Protein AF-A0A2X3KWY6-F1 (afdb_monomer)

Solvent-accessible surface area (backbone atoms only — not comparable to full-atom values): 6206 Å² total; per-residue (Å²): 131,90,82,78,56,66,52,78,54,101,51,36,38,38,37,58,44,38,26,50,57,10,53,74,61,49,52,53,31,60,73,37,32,85,82,37,71,88,40,68,68,78,63,44,46,71,65,58,50,46,57,63,46,50,76,71,19,85,42,73,48,74,37,55,37,49,74,68,39,46,78,54,57,52,44,34,60,74,69,66,58,74,52,66,66,60,53,51,51,47,51,64,73,48,46,67,79,45,41,59,58,11,56,22,33,40,36,40,28,35,89

Nearest PDB structures (foldseek):
  3dli-assembly1_C  TM=5.172E-01  e=2.878E-01  Archaeoglobus fulgidus
  4htf-assembly1_B  TM=4.943E-01  e=5.287E-01  Escherichia coli O157:H7
  4yzh-assembly1_A  TM=2.238E-01  e=9.037E+00  Arabidopsis thaliana

Structure (mmCIF, N/CA/C/O backbone):
data_AF-A0A2X3KWY6-F1
#
_entry.id   AF-A0A2X3KWY6-F1
#
loop_
_atom_site.group_PDB
_atom_site.id
_atom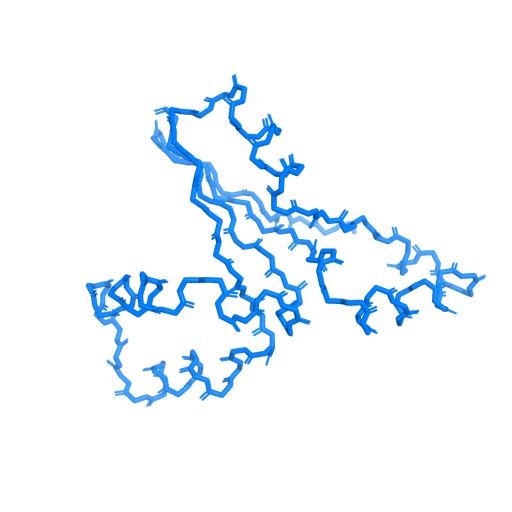_site.type_symbol
_atom_site.label_atom_id
_atom_site.label_alt_id
_atom_site.label_comp_id
_atom_site.label_asym_id
_atom_site.label_entity_id
_atom_site.label_seq_id
_atom_site.pdbx_PDB_ins_code
_atom_site.Cartn_x
_atom_site.Cartn_y
_atom_site.Cartn_z
_atom_site.occupancy
_atom_site.B_iso_or_equiv
_atom_site.auth_seq_id
_atom_site.auth_comp_id
_atom_site.auth_asym_id
_atom_site.auth_atom_id
_atom_site.pdbx_PDB_model_num
ATOM 1 N N . MET A 1 1 ? -9.726 -5.451 -18.327 1.00 31.84 1 MET A N 1
ATOM 2 C CA . MET A 1 1 ? -10.040 -4.405 -17.330 1.00 31.84 1 MET A CA 1
ATOM 3 C C . MET A 1 1 ? -10.126 -5.093 -15.978 1.00 31.84 1 MET A C 1
ATOM 5 O O . MET A 1 1 ? -10.937 -5.998 -15.841 1.00 31.84 1 MET A O 1
ATOM 9 N N . ALA A 1 2 ? -9.218 -4.800 -15.047 1.00 40.62 2 ALA A N 1
ATOM 10 C CA . ALA A 1 2 ? -9.156 -5.498 -13.763 1.00 40.62 2 ALA A CA 1
ATOM 11 C C . ALA A 1 2 ? -10.315 -5.037 -12.862 1.00 40.62 2 ALA A C 1
ATOM 13 O O . ALA A 1 2 ? -10.291 -3.925 -12.340 1.00 40.62 2 ALA A O 1
ATOM 14 N N . GLN A 1 3 ? -11.345 -5.874 -12.731 1.00 40.72 3 GLN A N 1
ATOM 15 C CA . GLN A 1 3 ? -12.404 -5.699 -11.742 1.00 40.72 3 GLN A CA 1
ATOM 16 C C . GLN A 1 3 ? -11.815 -5.915 -10.337 1.00 40.72 3 GLN A C 1
ATOM 18 O O . GLN A 1 3 ? -11.288 -6.980 -10.035 1.00 40.72 3 GLN A O 1
ATOM 23 N N . GLU A 1 4 ? -11.937 -4.866 -9.521 1.00 50.50 4 GLU A N 1
ATOM 24 C CA . GLU A 1 4 ? -11.921 -4.844 -8.051 1.00 50.50 4 GLU A CA 1
ATOM 25 C C . GLU A 1 4 ? -10.580 -5.036 -7.309 1.00 50.50 4 GLU A C 1
ATOM 27 O O . GLU A 1 4 ? -10.038 -6.127 -7.174 1.00 50.50 4 GLU A O 1
ATOM 32 N N . GLN A 1 5 ? -10.105 -3.952 -6.676 1.00 63.69 5 GLN A N 1
ATOM 33 C CA . GLN A 1 5 ? -9.225 -4.013 -5.492 1.00 63.69 5 GLN A CA 1
ATOM 34 C C . GLN A 1 5 ? -9.715 -3.099 -4.355 1.00 63.69 5 GLN A C 1
ATOM 36 O O . GLN A 1 5 ? -8.927 -2.668 -3.515 1.00 63.69 5 GLN A O 1
ATOM 41 N N . ALA A 1 6 ? -11.015 -2.796 -4.318 1.00 60.69 6 ALA A N 1
ATOM 42 C CA . ALA A 1 6 ? -11.635 -2.050 -3.231 1.00 60.69 6 ALA A CA 1
ATOM 43 C C . ALA A 1 6 ? -12.862 -2.812 -2.726 1.00 60.69 6 ALA A C 1
ATOM 45 O O . ALA A 1 6 ? -13.809 -3.037 -3.474 1.00 60.69 6 ALA A O 1
ATOM 46 N N . ARG A 1 7 ? -12.850 -3.210 -1.451 1.00 73.38 7 ARG A N 1
ATOM 47 C CA . ARG A 1 7 ? -14.005 -3.801 -0.771 1.00 73.38 7 ARG A CA 1
ATOM 48 C C . ARG A 1 7 ? -14.547 -2.799 0.233 1.00 73.38 7 ARG A C 1
ATOM 50 O O . ARG A 1 7 ? -13.861 -2.453 1.194 1.00 73.38 7 ARG A O 1
ATOM 57 N N . ILE A 1 8 ? -15.777 -2.348 0.018 1.00 75.00 8 ILE A N 1
ATOM 58 C CA . ILE A 1 8 ? -16.465 -1.404 0.902 1.00 75.00 8 ILE A CA 1
ATOM 59 C C . ILE A 1 8 ? -17.535 -2.167 1.683 1.00 75.00 8 ILE A C 1
ATOM 61 O O . ILE A 1 8 ? -18.330 -2.917 1.126 1.00 75.00 8 ILE A O 1
ATOM 65 N N . THR A 1 9 ? -17.535 -1.989 2.996 1.00 76.94 9 THR A N 1
ATOM 66 C CA . THR A 1 9 ? -18.543 -2.494 3.933 1.00 76.94 9 THR A CA 1
ATOM 67 C C . THR A 1 9 ? -19.107 -1.319 4.728 1.00 76.94 9 THR A C 1
ATOM 69 O O . THR A 1 9 ? -18.516 -0.240 4.726 1.00 76.94 9 THR A O 1
ATOM 72 N N . ARG A 1 10 ? -20.215 -1.521 5.455 1.00 75.12 10 ARG A N 1
ATOM 73 C CA . ARG A 1 10 ? -20.949 -0.446 6.154 1.00 75.12 10 ARG A CA 1
ATOM 74 C C . ARG A 1 10 ? -20.103 0.398 7.129 1.00 75.12 10 ARG A C 1
ATOM 76 O O . ARG A 1 10 ? -20.525 1.495 7.459 1.00 75.12 10 ARG A O 1
ATOM 83 N N . GLY A 1 11 ? -18.939 -0.085 7.574 1.00 83.56 11 GLY A N 1
ATOM 84 C CA . GLY A 1 11 ? -18.026 0.679 8.440 1.00 83.56 11 GLY A CA 1
ATOM 85 C C . GLY A 1 11 ? -16.547 0.622 8.053 1.00 83.56 11 GLY A C 1
ATOM 86 O O . GLY A 1 11 ? -15.711 1.139 8.790 1.00 83.56 11 GLY A O 1
ATOM 87 N N . ARG A 1 12 ? -16.184 -0.043 6.947 1.00 86.25 12 ARG A N 1
ATOM 88 C CA . ARG A 1 12 ? -14.780 -0.160 6.523 1.00 86.25 12 ARG A CA 1
ATOM 89 C C . ARG A 1 12 ? -14.635 -0.205 5.018 1.00 86.25 12 ARG A C 1
ATOM 91 O O . ARG A 1 12 ? -15.357 -0.944 4.350 1.00 86.25 12 ARG A O 1
ATOM 98 N N . MET A 1 13 ? -13.622 0.484 4.523 1.00 87.00 13 MET A N 1
ATOM 99 C CA . MET A 1 13 ? -13.120 0.381 3.164 1.00 87.00 13 MET A CA 1
ATOM 100 C C . MET A 1 13 ? -11.740 -0.278 3.198 1.00 87.00 13 MET A C 1
ATOM 102 O O . MET A 1 13 ? -10.864 0.140 3.948 1.00 87.00 13 MET A O 1
ATOM 106 N N . ILE A 1 14 ? -11.551 -1.323 2.400 1.00 87.50 14 ILE A N 1
ATOM 107 C CA . ILE A 1 14 ? -10.266 -2.007 2.245 1.00 87.50 14 ILE A CA 1
ATOM 108 C C . ILE A 1 14 ? -9.827 -1.834 0.798 1.00 87.50 14 ILE A C 1
ATOM 110 O O . ILE A 1 14 ? -10.539 -2.270 -0.103 1.00 87.50 14 ILE A O 1
ATOM 114 N N . VAL A 1 15 ? -8.671 -1.215 0.583 1.00 88.19 15 VAL A N 1
ATOM 115 C CA . VAL A 1 15 ? -8.088 -0.985 -0.744 1.00 88.19 15 VAL A CA 1
ATOM 116 C C . VAL A 1 15 ? -6.699 -1.594 -0.788 1.00 88.19 15 VAL A C 1
ATOM 118 O O . VAL A 1 15 ? -5.937 -1.460 0.165 1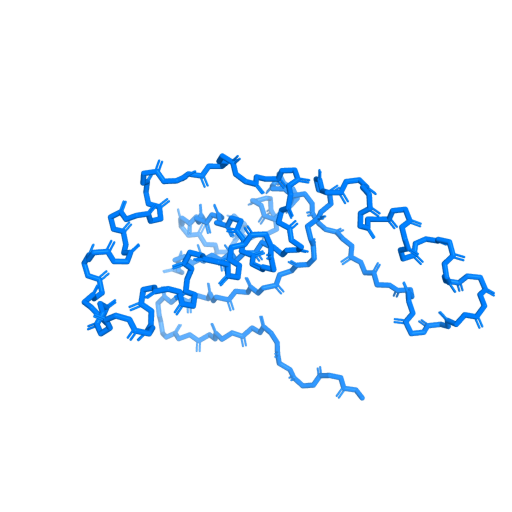.00 88.19 15 VAL A O 1
ATOM 121 N N . THR A 1 16 ? -6.359 -2.255 -1.889 1.00 89.38 16 THR A N 1
ATOM 122 C CA . THR A 1 16 ? -4.983 -2.696 -2.135 1.00 89.38 16 THR A CA 1
ATOM 123 C C . THR A 1 16 ? -4.375 -1.858 -3.252 1.00 89.38 16 THR A C 1
ATOM 125 O O . THR A 1 16 ? -5.002 -1.666 -4.289 1.00 89.38 16 THR A O 1
ATOM 128 N N . VAL A 1 17 ? -3.170 -1.332 -3.031 1.00 89.62 17 VAL A N 1
ATOM 129 C CA . VAL A 1 17 ? -2.443 -0.501 -4.004 1.00 89.62 17 VAL A CA 1
ATOM 130 C C . VAL A 1 17 ? -1.013 -0.993 -4.193 1.00 89.62 17 VAL A C 1
ATOM 132 O O . VAL A 1 17 ? -0.476 -1.703 -3.341 1.00 89.62 17 VAL A O 1
ATOM 135 N N . HIS A 1 18 ? -0.384 -0.620 -5.306 1.00 90.94 18 HIS A N 1
ATOM 136 C CA . HIS A 1 18 ? 1.025 -0.916 -5.556 1.00 90.94 18 HIS A CA 1
ATOM 137 C C . HIS A 1 18 ? 1.930 -0.009 -4.720 1.00 90.94 18 HIS A C 1
ATOM 139 O O . HIS A 1 18 ? 1.691 1.192 -4.607 1.00 90.94 18 HIS A O 1
ATOM 145 N N . ASN A 1 19 ? 2.956 -0.598 -4.117 1.00 90.75 19 ASN A N 1
ATOM 146 C CA . ASN A 1 19 ? 3.784 0.061 -3.117 1.00 90.75 19 ASN A CA 1
ATOM 147 C C . ASN A 1 19 ? 4.951 0.837 -3.740 1.00 90.75 19 ASN A C 1
ATOM 149 O O . ASN A 1 19 ? 5.877 0.221 -4.265 1.00 90.75 19 ASN A O 1
ATOM 153 N N . ALA A 1 20 ? 4.935 2.166 -3.629 1.00 92.19 20 ALA A N 1
ATOM 154 C CA . ALA A 1 20 ? 6.004 3.020 -4.156 1.00 92.19 20 ALA A CA 1
ATOM 155 C C . ALA A 1 20 ? 7.335 2.882 -3.400 1.00 92.19 20 ALA A C 1
ATOM 157 O O . ALA A 1 20 ? 8.374 3.252 -3.929 1.00 92.19 20 ALA A O 1
ATOM 158 N N . HIS A 1 21 ? 7.324 2.338 -2.179 1.00 90.50 21 HIS A N 1
ATOM 159 C CA . HIS A 1 21 ? 8.535 2.202 -1.362 1.00 90.50 21 HIS A CA 1
ATOM 160 C C . HIS A 1 21 ? 9.437 1.038 -1.786 1.00 90.50 21 HIS A C 1
ATOM 162 O O . HIS A 1 21 ? 10.573 0.943 -1.334 1.00 90.50 21 HIS A O 1
ATOM 168 N N . ASN A 1 22 ? 8.953 0.133 -2.642 1.00 89.62 22 ASN A N 1
ATOM 169 C CA . ASN A 1 22 ? 9.775 -0.933 -3.204 1.00 89.62 22 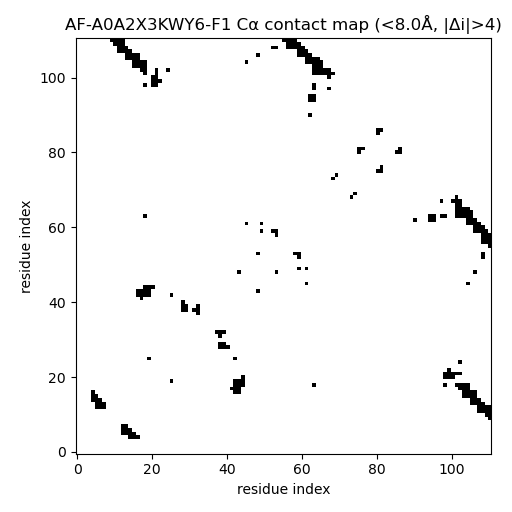ASN A CA 1
ATOM 170 C C . ASN A 1 22 ? 10.386 -0.478 -4.532 1.00 89.62 22 ASN A C 1
ATOM 172 O O . ASN A 1 22 ? 9.851 -0.780 -5.600 1.00 89.62 22 ASN A O 1
ATOM 176 N N . GLN A 1 23 ? 11.516 0.230 -4.453 1.00 89.56 23 GLN A N 1
ATOM 177 C CA . GLN A 1 23 ? 12.151 0.845 -5.622 1.00 89.56 23 GLN A CA 1
ATOM 178 C C . GLN A 1 23 ? 12.477 -0.179 -6.715 1.00 89.56 23 GLN A C 1
ATOM 180 O O . GLN A 1 23 ? 12.157 0.045 -7.874 1.00 89.56 23 GLN A O 1
ATOM 185 N N . SER A 1 24 ? 12.982 -1.360 -6.343 1.00 87.69 24 SER A N 1
ATOM 186 C CA . SER A 1 24 ? 13.288 -2.424 -7.313 1.00 87.69 24 SER A CA 1
ATOM 187 C C . SER A 1 24 ? 12.070 -2.869 -8.131 1.00 87.69 24 SER A C 1
ATOM 189 O O . SER A 1 24 ? 12.187 -3.248 -9.296 1.00 87.69 24 SER A O 1
ATOM 191 N N . PHE A 1 25 ? 10.883 -2.816 -7.525 1.00 87.56 25 PHE A N 1
ATOM 192 C CA . PHE A 1 25 ? 9.631 -3.173 -8.174 1.00 87.56 25 PHE A CA 1
ATOM 193 C C . PHE A 1 25 ? 9.084 -2.020 -9.022 1.00 87.56 25 PHE A C 1
ATOM 195 O O . PHE A 1 25 ? 8.563 -2.270 -10.106 1.00 87.56 25 PHE A O 1
ATOM 202 N N . VAL A 1 26 ? 9.253 -0.774 -8.570 1.00 89.50 26 VAL A N 1
ATOM 203 C CA . VAL A 1 26 ? 8.947 0.428 -9.362 1.00 89.50 26 VAL A CA 1
ATOM 204 C C . VAL A 1 26 ? 9.805 0.456 -10.629 1.00 89.50 26 VAL A C 1
ATOM 206 O O . VAL A 1 26 ? 9.253 0.497 -11.726 1.00 89.50 26 VAL A O 1
ATOM 209 N N . ASP A 1 27 ? 11.124 0.312 -10.491 1.00 90.00 27 ASP A N 1
ATOM 210 C CA . ASP A 1 27 ? 12.086 0.328 -11.600 1.00 90.00 27 ASP A CA 1
ATOM 211 C C . ASP A 1 27 ? 11.778 -0.765 -12.632 1.00 90.00 27 ASP A C 1
ATOM 213 O O . ASP A 1 27 ? 11.859 -0.545 -13.842 1.00 90.00 27 ASP A O 1
ATOM 217 N N . TYR A 1 28 ? 11.369 -1.951 -12.167 1.00 88.88 28 TYR A N 1
ATOM 218 C CA . TYR A 1 28 ? 10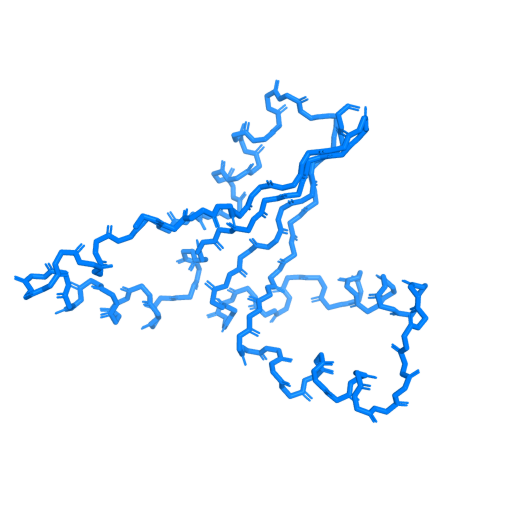.957 -3.042 -13.047 1.00 88.88 28 TYR A CA 1
ATOM 219 C C . TYR A 1 28 ? 9.766 -2.645 -13.927 1.00 88.88 28 TYR A C 1
ATOM 221 O O . TYR A 1 28 ? 9.820 -2.843 -15.142 1.00 88.88 28 TYR A O 1
ATOM 229 N N . PHE A 1 29 ? 8.710 -2.066 -13.349 1.00 89.62 29 PHE A N 1
ATOM 230 C CA . PHE A 1 29 ? 7.543 -1.626 -14.119 1.00 89.62 29 PHE A CA 1
ATOM 231 C C . PHE A 1 29 ? 7.871 -0.438 -15.027 1.00 89.62 29 PHE A C 1
ATOM 233 O O . PHE A 1 29 ? 7.477 -0.439 -16.195 1.00 89.62 29 PHE A O 1
ATOM 240 N N . ASP A 1 30 ? 8.662 0.518 -14.541 1.00 89.25 30 ASP A N 1
ATOM 241 C CA . ASP A 1 30 ? 9.098 1.666 -15.333 1.00 89.25 30 ASP A CA 1
ATOM 242 C C . ASP A 1 30 ? 9.945 1.256 -16.542 1.00 89.25 30 ASP A C 1
ATOM 244 O O . ASP A 1 30 ? 9.748 1.796 -17.626 1.00 89.25 30 ASP A O 1
ATOM 248 N N . SER A 1 31 ? 10.810 0.246 -16.413 1.00 89.62 31 SER A N 1
ATOM 249 C CA . SER A 1 31 ? 11.598 -0.277 -17.540 1.00 89.62 31 SER A CA 1
ATOM 250 C C . SER A 1 31 ? 10.754 -0.973 -18.617 1.00 89.62 31 SER A C 1
ATOM 252 O O . SER A 1 31 ? 11.198 -1.14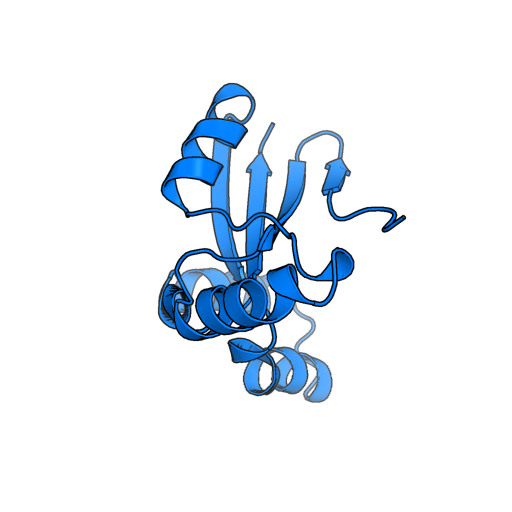0 -19.752 1.00 89.62 31 SER A O 1
ATOM 254 N N . LYS A 1 32 ? 9.540 -1.422 -18.272 1.00 86.44 32 LYS A N 1
ATOM 255 C CA . LYS A 1 32 ? 8.650 -2.169 -19.173 1.00 86.44 32 LYS A CA 1
ATOM 256 C C . LYS A 1 32 ? 7.569 -1.302 -19.800 1.00 86.44 32 LYS A C 1
ATOM 258 O O . LYS A 1 32 ? 7.124 -1.635 -20.901 1.00 86.44 32 LYS A O 1
ATOM 263 N N . LYS A 1 33 ? 7.199 -0.183 -19.164 1.00 86.50 33 LYS A N 1
ATOM 264 C CA . LYS A 1 33 ? 6.132 0.714 -19.642 1.00 86.50 33 LYS A CA 1
ATOM 265 C C . LYS A 1 33 ? 6.385 1.271 -21.045 1.00 86.50 33 LYS A C 1
ATOM 267 O O . LYS A 1 33 ? 5.426 1.544 -21.756 1.00 86.50 33 LYS A O 1
ATOM 272 N N . GLU A 1 34 ? 7.651 1.420 -21.445 1.00 79.88 34 GLU A N 1
ATOM 273 C CA . GLU A 1 34 ? 8.026 1.887 -22.789 1.00 79.88 34 GLU A CA 1
ATOM 274 C C . GLU A 1 34 ? 7.631 0.891 -23.887 1.00 79.88 34 GLU A C 1
ATOM 276 O O . GLU A 1 34 ? 7.373 1.281 -25.021 1.00 79.88 34 GLU A O 1
ATOM 281 N N . THR A 1 35 ? 7.560 -0.396 -23.541 1.00 81.81 35 THR A N 1
ATOM 282 C CA . THR A 1 35 ? 7.302 -1.489 -24.492 1.00 81.81 35 THR A CA 1
ATOM 283 C C . THR A 1 35 ? 5.908 -2.093 -24.359 1.00 81.81 35 THR A C 1
ATOM 285 O O . THR A 1 35 ? 5.397 -2.655 -25.324 1.00 81.81 35 THR A O 1
ATOM 288 N N . ASP A 1 36 ? 5.278 -1.970 -23.189 1.00 83.31 36 ASP A N 1
ATOM 289 C CA . ASP A 1 36 ? 3.952 -2.516 -22.922 1.00 83.31 36 ASP A CA 1
ATOM 290 C C . ASP A 1 36 ? 3.156 -1.594 -21.982 1.00 83.31 36 ASP A C 1
ATOM 292 O O . ASP A 1 36 ? 3.476 -1.418 -20.803 1.00 83.31 36 ASP A O 1
ATOM 296 N N . SER A 1 37 ? 2.064 -1.038 -22.512 1.00 82.94 37 SER A N 1
ATOM 297 C CA . SER A 1 37 ? 1.144 -0.155 -21.785 1.00 82.94 37 SER A CA 1
ATOM 298 C C . SER A 1 37 ? 0.507 -0.793 -20.543 1.00 82.94 37 SER A C 1
ATOM 300 O O . SER A 1 37 ? 0.092 -0.070 -19.638 1.00 82.94 37 SER A O 1
ATOM 302 N N . LEU A 1 38 ? 0.467 -2.129 -20.449 1.00 83.50 38 LEU A N 1
ATOM 303 C CA . LEU A 1 38 ? -0.025 -2.848 -19.270 1.00 83.50 38 LEU A CA 1
ATOM 304 C C . LEU A 1 38 ? 0.866 -2.641 -18.038 1.00 83.50 38 LEU A C 1
ATOM 306 O O . LEU A 1 38 ? 0.399 -2.820 -16.913 1.00 83.50 38 LEU A O 1
ATOM 310 N N . PHE A 1 39 ? 2.125 -2.237 -18.234 1.00 80.88 39 PHE A N 1
ATOM 311 C CA . PHE A 1 39 ? 3.061 -1.914 -17.156 1.00 80.88 39 PHE A CA 1
ATOM 312 C C . PHE A 1 39 ? 2.976 -0.450 -16.707 1.00 80.88 39 PHE A C 1
ATOM 314 O O . PHE A 1 39 ? 3.612 -0.078 -15.723 1.00 80.88 39 PHE A O 1
ATOM 321 N N . ASN A 1 40 ? 2.155 0.380 -17.360 1.00 85.06 40 ASN A N 1
ATOM 322 C CA . ASN A 1 40 ? 1.892 1.749 -16.921 1.00 85.06 40 ASN A CA 1
ATOM 323 C C . ASN A 1 40 ? 0.892 1.766 -15.749 1.00 85.06 40 ASN A C 1
ATOM 325 O O . ASN A 1 40 ? -0.269 2.157 -15.887 1.00 85.06 40 ASN A O 1
ATOM 329 N N . ILE A 1 41 ? 1.340 1.276 -14.592 1.00 86.06 41 ILE A N 1
ATOM 330 C CA . ILE A 1 41 ? 0.561 1.221 -13.353 1.00 86.06 41 ILE A CA 1
ATOM 331 C C . ILE A 1 41 ? 1.008 2.306 -12.375 1.00 86.06 41 ILE A C 1
ATOM 333 O O . ILE A 1 41 ? 2.163 2.724 -12.350 1.00 86.06 41 ILE A O 1
ATOM 337 N N . ARG A 1 42 ? 0.081 2.747 -11.520 1.00 89.44 42 ARG A N 1
ATOM 338 C CA . ARG A 1 42 ? 0.361 3.763 -10.505 1.00 89.44 42 ARG A CA 1
ATOM 339 C C . ARG A 1 42 ? 0.769 3.127 -9.182 1.00 89.44 42 ARG A C 1
ATOM 341 O O . ARG A 1 42 ? 0.052 2.284 -8.641 1.00 89.44 42 ARG A O 1
ATOM 348 N N . PHE A 1 43 ? 1.883 3.603 -8.644 1.00 91.38 43 PHE A N 1
ATOM 349 C CA . PHE A 1 43 ? 2.361 3.285 -7.306 1.00 91.38 43 PHE A CA 1
ATOM 350 C C . PHE A 1 43 ? 1.977 4.393 -6.325 1.00 91.38 43 PHE A C 1
ATOM 352 O O . PHE A 1 43 ? 1.833 5.554 -6.712 1.00 91.38 43 PHE A O 1
ATOM 359 N N . PHE A 1 44 ? 1.802 4.024 -5.058 1.00 93.12 44 PHE A N 1
ATOM 360 C CA . PHE A 1 44 ? 1.417 4.944 -3.995 1.00 93.12 44 PHE A CA 1
ATOM 361 C C . PHE A 1 44 ? 2.337 4.798 -2.788 1.00 93.12 44 PHE A C 1
ATOM 363 O O . PHE A 1 44 ? 2.688 3.682 -2.389 1.00 93.12 44 PHE A O 1
ATOM 370 N N . SER A 1 45 ? 2.708 5.932 -2.196 1.00 92.69 45 SER A N 1
ATOM 371 C CA . SER A 1 45 ? 3.374 5.964 -0.897 1.00 92.69 45 SER A CA 1
ATOM 372 C C . SER A 1 45 ? 2.358 5.858 0.245 1.00 92.69 45 SER A C 1
ATOM 374 O O . SER A 1 45 ? 1.152 6.059 0.079 1.00 92.69 45 SER A O 1
ATOM 376 N N . VAL A 1 46 ? 2.866 5.544 1.436 1.00 91.38 46 VAL A N 1
ATOM 377 C CA . VAL A 1 46 ? 2.080 5.516 2.680 1.00 91.38 46 VAL A CA 1
ATOM 378 C C . VAL A 1 46 ? 1.433 6.877 2.930 1.00 91.38 46 VAL A C 1
ATOM 380 O O . VAL A 1 46 ? 0.230 6.926 3.177 1.00 91.38 46 VAL A O 1
ATOM 383 N N . ASP A 1 47 ? 2.198 7.959 2.779 1.00 92.75 47 ASP A N 1
ATOM 384 C CA . ASP A 1 47 ? 1.728 9.324 3.027 1.00 92.75 47 ASP A CA 1
ATOM 385 C C . ASP A 1 47 ? 0.622 9.726 2.047 1.00 92.75 47 ASP A C 1
ATOM 387 O O . ASP A 1 47 ? -0.414 10.244 2.457 1.00 92.75 47 ASP A O 1
ATOM 391 N N . GLN A 1 48 ? 0.782 9.393 0.760 1.00 93.38 48 GLN A N 1
ATOM 392 C CA . GLN A 1 48 ? -0.250 9.632 -0.253 1.00 93.38 48 GLN A CA 1
ATOM 393 C C . GLN A 1 48 ? -1.550 8.902 0.090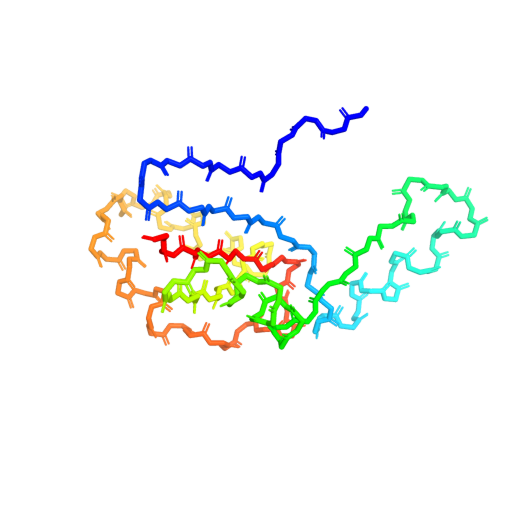 1.00 93.38 48 GLN A C 1
ATOM 395 O O . GLN A 1 48 ? -2.632 9.481 0.009 1.00 93.38 48 GLN A O 1
ATOM 400 N N . MET A 1 49 ? -1.465 7.632 0.494 1.00 93.00 49 MET A N 1
ATOM 401 C CA . MET A 1 49 ? -2.656 6.865 0.859 1.00 93.00 49 MET A CA 1
ATOM 402 C C . MET A 1 49 ? -3.295 7.357 2.159 1.00 93.00 49 MET A C 1
ATOM 404 O O . MET A 1 49 ? -4.522 7.354 2.262 1.00 93.00 49 MET A O 1
ATOM 408 N N . GLN A 1 50 ? -2.495 7.801 3.132 1.00 92.50 50 GLN A N 1
ATOM 409 C CA . GLN A 1 50 ? -2.992 8.450 4.345 1.00 92.50 50 GLN A CA 1
ATOM 410 C C . GLN A 1 50 ? -3.728 9.747 4.028 1.00 92.50 50 GLN A C 1
ATOM 412 O O . GLN A 1 50 ? -4.817 9.954 4.553 1.00 92.50 50 GLN A O 1
ATOM 417 N N . GLU A 1 51 ? -3.194 10.578 3.135 1.00 93.38 51 GLU A N 1
ATOM 418 C CA . GLU A 1 51 ? -3.842 11.823 2.730 1.00 93.38 51 GLU A CA 1
ATOM 419 C C . GLU A 1 51 ? -5.155 11.562 1.974 1.00 93.38 51 GLU A C 1
ATOM 421 O O . GLU A 1 51 ? -6.178 12.187 2.255 1.00 93.38 51 GLU A O 1
ATOM 426 N N . ILE A 1 52 ? -5.154 10.618 1.027 1.00 92.38 52 ILE A N 1
ATOM 427 C CA . ILE A 1 52 ? -6.329 10.293 0.206 1.00 92.38 52 ILE A CA 1
ATOM 428 C C . ILE A 1 52 ? -7.455 9.725 1.073 1.00 92.38 52 ILE A C 1
ATOM 430 O O . ILE A 1 52 ? -8.586 10.205 1.012 1.00 92.38 52 ILE A O 1
ATOM 434 N N . LEU A 1 53 ? -7.158 8.702 1.878 1.00 90.19 53 LEU A N 1
ATOM 435 C CA . LEU A 1 53 ? -8.175 8.020 2.676 1.00 90.19 53 LEU A CA 1
ATOM 436 C C . LEU A 1 53 ? -8.549 8.811 3.933 1.00 90.19 53 LEU A C 1
ATOM 438 O O . LEU A 1 53 ? -9.693 8.738 4.371 1.00 90.19 53 LEU A O 1
ATOM 442 N N . GLY A 1 54 ? -7.629 9.604 4.487 1.00 91.25 54 GLY A N 1
ATOM 443 C CA . GLY A 1 54 ? -7.872 10.432 5.670 1.00 91.25 54 GLY A CA 1
ATOM 444 C C . GLY A 1 54 ? -8.926 11.521 5.457 1.00 91.25 54 GLY A C 1
ATOM 445 O O . GLY A 1 54 ? -9.517 11.990 6.422 1.00 91.25 54 GLY A O 1
ATOM 446 N N . LYS A 1 55 ? -9.230 11.880 4.202 1.00 91.62 55 LYS A N 1
ATOM 447 C CA . LYS A 1 55 ? -10.318 12.815 3.861 1.00 91.62 55 LYS A CA 1
ATOM 448 C C . LYS A 1 55 ? -11.711 12.251 4.151 1.00 91.62 55 LYS A C 1
ATOM 450 O O . LYS A 1 55 ? -12.651 13.021 4.311 1.00 91.62 55 LYS A O 1
ATOM 455 N N . VAL A 1 56 ? -11.851 10.924 4.181 1.00 88.12 56 VAL A N 1
ATOM 456 C CA . VAL A 1 56 ? -13.153 10.238 4.285 1.00 88.12 56 VAL A CA 1
ATOM 457 C C . VAL A 1 56 ? -13.224 9.224 5.423 1.00 88.12 56 VAL A C 1
ATOM 459 O O . VAL A 1 56 ? -14.309 8.757 5.748 1.00 88.12 56 VAL A O 1
ATOM 462 N N . ALA A 1 57 ? -12.088 8.861 6.016 1.00 90.12 57 ALA A N 1
ATOM 463 C CA . ALA A 1 57 ? -11.994 7.845 7.051 1.00 90.12 57 ALA A CA 1
ATOM 464 C C . ALA A 1 57 ? -11.566 8.463 8.380 1.00 90.12 57 ALA A C 1
ATOM 466 O O . ALA A 1 57 ? -10.600 9.221 8.448 1.00 90.12 57 ALA A O 1
ATOM 467 N N . ARG A 1 58 ? -12.216 8.048 9.467 1.00 90.62 58 ARG A N 1
ATOM 468 C CA . ARG A 1 58 ? -11.823 8.409 10.836 1.00 90.62 58 ARG A CA 1
ATOM 469 C C . ARG A 1 58 ? -10.449 7.867 11.215 1.00 90.62 58 ARG A C 1
ATOM 471 O O . ARG A 1 58 ? -9.774 8.425 12.076 1.00 90.62 58 ARG A O 1
ATOM 478 N N . LYS A 1 59 ? -10.068 6.728 10.637 1.00 91.12 59 LYS A N 1
ATOM 479 C CA . LYS A 1 59 ? -8.786 6.074 10.888 1.00 91.12 59 LYS A CA 1
ATOM 480 C C . LYS A 1 59 ? -8.337 5.303 9.660 1.00 91.12 59 LYS A C 1
ATOM 482 O O . LYS A 1 59 ? -9.105 4.534 9.088 1.00 91.12 59 LYS A O 1
ATOM 487 N N . VAL A 1 60 ? -7.066 5.468 9.307 1.00 90.81 60 VAL A N 1
ATOM 488 C CA . VAL A 1 60 ? -6.428 4.773 8.188 1.00 90.81 60 VAL A CA 1
ATOM 489 C C . VAL A 1 60 ? -5.299 3.906 8.731 1.00 90.81 60 VAL A C 1
ATOM 491 O O . VAL A 1 60 ? -4.380 4.395 9.382 1.00 90.81 60 VAL A O 1
ATOM 494 N N . THR A 1 61 ? -5.371 2.605 8.470 1.00 90.06 61 THR A N 1
ATOM 495 C CA . THR A 1 61 ? -4.314 1.640 8.789 1.00 90.06 61 THR A CA 1
ATOM 496 C C . THR A 1 61 ? -3.716 1.130 7.487 1.00 90.06 61 THR A C 1
ATOM 498 O O . THR A 1 61 ? -4.447 0.630 6.638 1.00 90.06 61 THR A O 1
ATOM 501 N N . ILE A 1 62 ? -2.400 1.242 7.318 1.00 88.81 62 ILE A N 1
ATOM 502 C CA . ILE A 1 62 ? -1.701 0.789 6.110 1.00 88.81 62 ILE A CA 1
ATOM 503 C C . ILE A 1 62 ? -0.741 -0.330 6.493 1.00 88.81 62 ILE A C 1
ATOM 505 O O . ILE A 1 62 ? 0.054 -0.183 7.419 1.00 88.81 62 ILE A O 1
ATOM 509 N N . ILE A 1 63 ? -0.838 -1.452 5.787 1.00 86.69 63 ILE A N 1
ATOM 510 C CA . ILE A 1 63 ? -0.084 -2.671 6.069 1.00 86.69 63 ILE A CA 1
ATOM 511 C C . ILE A 1 63 ? 0.626 -3.107 4.779 1.00 86.69 63 ILE A C 1
ATOM 513 O O . ILE A 1 63 ? -0.053 -3.377 3.787 1.00 86.69 63 ILE A O 1
ATOM 517 N N . PRO A 1 64 ? 1.967 -3.217 4.759 1.00 85.44 64 PRO A N 1
ATOM 518 C CA . PRO A 1 64 ? 2.690 -3.788 3.624 1.00 85.44 64 PRO A CA 1
ATOM 519 C C . PRO A 1 64 ? 2.344 -5.277 3.433 1.00 85.44 64 PRO A C 1
ATOM 521 O O . PRO A 1 64 ? 2.404 -6.065 4.386 1.00 85.44 64 PRO A O 1
ATOM 524 N N . VAL A 1 65 ? 1.964 -5.663 2.211 1.00 78.62 65 VAL A N 1
ATOM 525 C CA . VAL A 1 65 ? 1.530 -7.021 1.820 1.00 78.62 65 VAL A CA 1
ATOM 526 C C . VAL A 1 65 ? 2.066 -7.403 0.425 1.00 78.62 65 VAL A C 1
ATOM 528 O O . VAL A 1 65 ? 2.526 -6.554 -0.336 1.00 78.62 65 VAL A O 1
ATOM 531 N N . GLY A 1 66 ? 2.019 -8.683 0.045 1.00 69.62 66 GLY A N 1
ATOM 532 C CA . GLY A 1 66 ? 2.468 -9.165 -1.277 1.00 69.62 66 GLY A CA 1
ATOM 533 C C . GLY A 1 66 ? 3.579 -10.214 -1.196 1.00 69.62 66 GLY A C 1
ATOM 534 O O . GLY A 1 66 ? 3.844 -10.748 -0.123 1.00 69.62 66 GLY A O 1
ATOM 535 N N . LYS A 1 67 ? 4.245 -10.537 -2.317 1.00 59.16 67 LYS A N 1
ATOM 536 C CA . LYS A 1 67 ? 5.172 -11.690 -2.380 1.00 59.16 67 LYS A CA 1
ATOM 537 C C . LYS A 1 67 ? 6.406 -11.603 -1.470 1.00 59.16 67 LYS A C 1
ATOM 539 O O . LYS A 1 67 ? 6.985 -12.643 -1.180 1.00 59.16 67 LYS A O 1
ATOM 544 N N . GLY A 1 68 ? 6.748 -10.439 -0.915 1.00 51.69 68 GLY A N 1
ATOM 545 C CA . GLY A 1 68 ? 7.710 -10.341 0.197 1.00 51.69 68 GLY A CA 1
ATOM 546 C C . GLY A 1 68 ? 7.264 -11.081 1.474 1.00 51.69 68 GLY A C 1
ATOM 547 O O . GLY A 1 68 ? 8.097 -11.448 2.296 1.00 51.69 68 GLY A O 1
ATOM 548 N N . LYS A 1 69 ? 5.958 -11.354 1.610 1.00 49.50 69 LYS A N 1
ATOM 549 C CA . LYS A 1 69 ? 5.330 -12.169 2.660 1.00 49.50 69 LYS A CA 1
ATOM 550 C C . LYS A 1 69 ? 4.877 -13.554 2.189 1.00 49.50 69 LYS A C 1
ATOM 552 O O . LYS A 1 69 ? 4.303 -14.279 3.000 1.00 49.50 69 LYS A O 1
ATOM 557 N N . LYS A 1 70 ? 5.156 -13.971 0.941 1.00 44.91 70 LYS A N 1
ATOM 558 C CA . LYS A 1 70 ? 4.743 -15.298 0.433 1.00 44.91 70 LYS A CA 1
ATOM 559 C C . LYS A 1 70 ? 5.202 -16.430 1.352 1.00 44.91 70 LYS A C 1
ATOM 561 O O . LYS A 1 70 ? 4.448 -17.346 1.614 1.00 44.91 70 LYS A O 1
ATOM 566 N N . THR A 1 71 ? 6.406 -16.353 1.911 1.00 51.22 71 THR A N 1
ATOM 567 C CA . THR A 1 71 ? 6.912 -17.379 2.835 1.00 51.22 71 THR A CA 1
ATOM 568 C C . THR A 1 71 ? 6.311 -17.325 4.237 1.00 51.2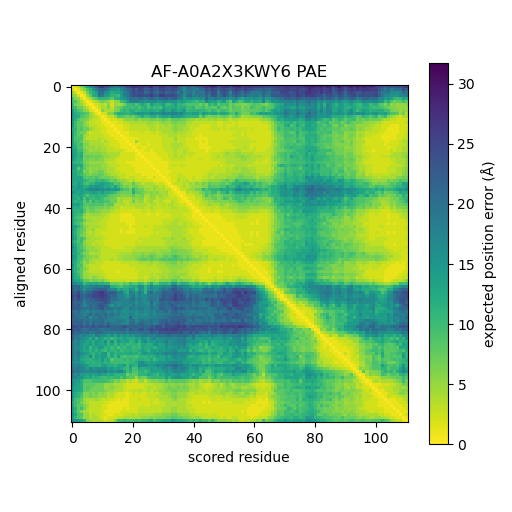2 71 THR A C 1
ATOM 570 O O . THR A 1 71 ? 6.441 -18.306 4.953 1.00 51.22 71 THR A O 1
ATOM 573 N N . HIS A 1 72 ? 5.669 -16.231 4.654 1.00 53.56 72 HIS A N 1
ATOM 574 C CA . HIS A 1 72 ? 5.117 -16.089 6.008 1.00 53.56 72 HIS A CA 1
ATOM 575 C C . HIS A 1 72 ? 3.596 -16.250 6.030 1.00 53.56 72 HIS A C 1
ATOM 577 O O . HIS 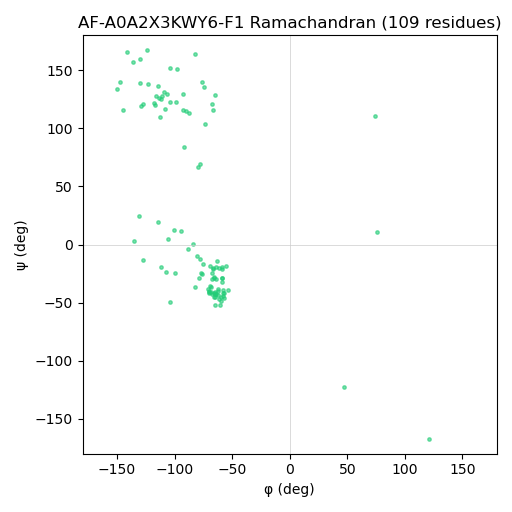A 1 72 ? 3.084 -17.049 6.805 1.00 53.56 72 HIS A O 1
ATOM 583 N N . GLU A 1 73 ? 2.866 -15.557 5.155 1.00 54.94 73 GLU A N 1
ATOM 584 C CA . GLU A 1 73 ? 1.404 -15.678 5.068 1.00 54.94 73 GLU A CA 1
ATOM 585 C C . GLU A 1 73 ? 0.988 -17.043 4.498 1.00 54.94 73 GLU A C 1
ATOM 587 O O . GLU A 1 73 ? 0.123 -17.691 5.089 1.00 54.94 73 GLU A O 1
ATOM 592 N N . ASP A 1 74 ? 1.671 -17.562 3.463 1.00 54.28 74 ASP A N 1
ATOM 593 C CA . ASP A 1 74 ? 1.394 -18.927 2.984 1.00 54.28 74 ASP A CA 1
ATOM 594 C C . ASP A 1 74 ? 1.816 -19.979 4.019 1.00 54.28 74 ASP A C 1
ATOM 596 O O . ASP A 1 74 ? 1.201 -21.039 4.079 1.00 54.28 74 ASP A O 1
ATOM 600 N N . TRP A 1 75 ? 2.833 -19.720 4.854 1.00 57.25 75 TRP A N 1
ATOM 601 C CA . TRP A 1 75 ? 3.210 -20.639 5.938 1.00 57.25 75 TRP A CA 1
ATOM 602 C C . TRP A 1 75 ? 2.123 -20.711 7.009 1.00 57.25 75 TRP A C 1
ATOM 604 O O . TRP A 1 75 ? 1.767 -21.810 7.427 1.00 57.25 75 TRP A O 1
ATOM 614 N N . LEU A 1 76 ? 1.542 -19.571 7.388 1.00 58.12 76 LEU A N 1
ATOM 615 C CA . LEU A 1 76 ? 0.441 -19.492 8.352 1.00 58.12 76 LEU A CA 1
ATOM 616 C C . LEU A 1 76 ? -0.825 -20.181 7.841 1.00 58.12 76 LEU A C 1
ATOM 618 O O . LEU A 1 76 ? -1.450 -20.938 8.583 1.00 58.12 76 LEU A O 1
ATOM 622 N N . ILE A 1 77 ? -1.161 -19.971 6.566 1.00 56.78 77 ILE A N 1
ATOM 623 C CA . ILE A 1 77 ? -2.281 -20.650 5.906 1.00 56.78 77 ILE A CA 1
ATOM 624 C C . ILE A 1 77 ? -2.006 -22.162 5.824 1.00 56.78 77 ILE A C 1
ATOM 626 O O . ILE A 1 77 ? -2.865 -22.964 6.183 1.00 56.78 77 ILE A O 1
ATOM 630 N N . ARG A 1 78 ? -0.790 -22.575 5.436 1.00 55.62 78 ARG A N 1
ATOM 631 C CA . ARG A 1 78 ? -0.395 -23.996 5.350 1.00 55.62 78 ARG A CA 1
ATOM 632 C C . ARG A 1 78 ? -0.344 -24.705 6.706 1.00 55.62 78 ARG A C 1
ATOM 634 O O . ARG A 1 78 ? -0.579 -25.906 6.746 1.00 55.62 78 ARG A O 1
ATOM 641 N N . HIS A 1 79 ? -0.060 -23.992 7.797 1.00 59.06 79 HIS A N 1
ATOM 642 C CA . HIS A 1 79 ? -0.012 -24.546 9.159 1.00 59.06 79 HIS A CA 1
ATOM 643 C C . HIS A 1 79 ? -1.333 -24.385 9.927 1.00 59.06 79 HIS A C 1
ATOM 645 O O . HIS A 1 79 ? -1.382 -24.622 11.132 1.00 59.06 79 HIS A O 1
ATOM 651 N N . GLY A 1 80 ? -2.422 -23.996 9.255 1.00 49.41 80 GLY A N 1
ATOM 652 C CA . GLY A 1 80 ? -3.754 -23.980 9.858 1.00 49.41 80 GLY A CA 1
ATOM 653 C C . GLY A 1 80 ? -4.016 -22.817 10.821 1.00 49.41 80 GLY A C 1
ATOM 654 O O . GLY A 1 80 ? -5.046 -22.803 11.499 1.00 49.41 80 GLY A O 1
ATOM 655 N N . LEU A 1 81 ? -3.130 -21.819 10.870 1.00 56.72 81 LEU A N 1
ATOM 656 C CA . LEU A 1 81 ? -3.255 -20.629 11.713 1.00 56.72 81 LEU A CA 1
ATOM 657 C C . LEU A 1 81 ? -4.209 -19.612 11.071 1.00 56.72 81 LEU A C 1
ATOM 659 O O . LEU A 1 81 ? -3.833 -18.512 10.680 1.00 56.72 81 LEU A O 1
ATOM 663 N N . HIS A 1 82 ? -5.484 -19.988 10.998 1.00 56.97 82 HIS A N 1
ATOM 664 C CA . HIS A 1 82 ? -6.574 -19.155 10.481 1.00 56.97 82 HIS A CA 1
ATOM 665 C C . HIS A 1 82 ? -7.147 -18.193 11.531 1.00 56.97 82 HIS A C 1
ATOM 667 O O . HIS A 1 82 ? -8.104 -17.475 11.248 1.00 56.97 82 HIS A O 1
ATOM 673 N N . ASN A 1 83 ? -6.614 -18.193 12.760 1.00 67.50 83 ASN A N 1
ATOM 674 C CA . ASN A 1 83 ? -7.174 -17.405 13.852 1.00 67.50 83 ASN A CA 1
ATOM 675 C C . ASN A 1 83 ? -7.001 -15.895 13.568 1.00 67.50 83 ASN A C 1
ATOM 677 O O . ASN A 1 83 ? -5.865 -15.404 13.559 1.00 67.50 83 ASN A O 1
ATOM 681 N N . PRO A 1 84 ? -8.100 -15.133 13.401 1.00 64.44 84 PRO A N 1
ATOM 682 C CA . PRO A 1 84 ? -8.043 -13.709 13.071 1.00 64.44 84 PRO A CA 1
ATOM 683 C C . PRO A 1 84 ? -7.275 -12.869 14.099 1.00 64.44 84 PRO A C 1
ATOM 685 O O . PRO A 1 84 ? -6.678 -11.853 13.742 1.00 64.44 84 PRO A O 1
ATOM 688 N N . LEU A 1 85 ? -7.258 -13.286 15.370 1.00 68.81 85 LEU A N 1
ATOM 689 C CA . LEU A 1 85 ? -6.534 -12.590 16.435 1.00 68.81 85 LEU A CA 1
ATOM 690 C C . LEU A 1 85 ? -5.017 -12.730 16.276 1.00 68.81 85 LEU A C 1
ATOM 692 O O . LEU A 1 85 ? -4.298 -11.750 16.460 1.00 68.81 85 LEU A O 1
ATOM 696 N N . LEU A 1 86 ? -4.537 -13.913 15.881 1.00 66.25 86 LEU A N 1
ATOM 697 C CA . LEU A 1 86 ? -3.111 -14.168 15.655 1.00 66.25 86 LEU A CA 1
ATOM 698 C C . LEU A 1 86 ? -2.610 -13.441 14.405 1.00 66.25 86 LEU A C 1
ATOM 700 O O . LEU A 1 86 ? -1.550 -12.818 14.433 1.00 66.25 86 LEU A O 1
ATOM 704 N N . ILE A 1 87 ? -3.415 -13.439 13.340 1.00 66.06 87 ILE A N 1
ATOM 705 C CA . ILE A 1 87 ? -3.129 -12.693 12.109 1.00 66.06 87 ILE A CA 1
ATOM 706 C C . ILE A 1 87 ? -3.047 -11.185 12.403 1.00 66.06 87 ILE A C 1
ATOM 708 O O . ILE A 1 87 ? -2.082 -10.523 12.023 1.00 66.06 87 ILE A O 1
ATOM 712 N N . ASN A 1 88 ? -4.014 -10.639 13.147 1.00 66.50 88 ASN A N 1
ATOM 713 C CA . ASN A 1 88 ? -4.020 -9.227 13.535 1.00 66.50 88 ASN A CA 1
ATOM 714 C C . ASN A 1 88 ? -2.846 -8.870 14.466 1.00 66.50 88 ASN A C 1
ATOM 716 O O . ASN A 1 88 ? -2.207 -7.832 14.294 1.00 66.50 88 ASN A O 1
ATOM 720 N N . GLY A 1 89 ? -2.518 -9.744 15.423 1.00 66.31 89 GLY A N 1
ATOM 721 C CA . GLY A 1 89 ? -1.347 -9.594 16.288 1.00 66.31 89 GLY A CA 1
ATOM 722 C C . GLY A 1 89 ? -0.047 -9.520 15.488 1.00 66.31 89 GLY A C 1
ATOM 723 O O . GLY A 1 89 ? 0.765 -8.623 15.706 1.00 66.31 89 GLY A O 1
ATOM 724 N N . MET A 1 90 ? 0.115 -10.386 14.488 1.00 65.38 90 MET A N 1
ATOM 725 C CA . MET A 1 90 ? 1.274 -10.336 13.599 1.00 65.38 90 MET A CA 1
ATOM 726 C C . MET A 1 90 ? 1.304 -9.114 12.696 1.00 65.38 90 MET A C 1
ATOM 728 O O . MET A 1 90 ? 2.386 -8.580 12.462 1.00 65.38 90 MET A O 1
ATOM 732 N N . PHE A 1 91 ? 0.169 -8.630 12.193 1.00 67.56 91 PHE A N 1
ATOM 733 C CA . PHE A 1 91 ? 0.166 -7.377 11.437 1.00 67.56 91 PHE A CA 1
ATOM 734 C C . PHE A 1 91 ? 0.615 -6.197 12.295 1.00 67.56 91 PHE A C 1
ATOM 736 O O . PHE A 1 91 ? 1.416 -5.384 11.839 1.00 67.56 91 PHE A O 1
ATOM 743 N N . LYS A 1 92 ? 0.191 -6.150 13.562 1.00 67.06 92 LYS A N 1
ATOM 744 C CA . LYS A 1 92 ? 0.655 -5.133 14.513 1.00 67.06 92 LYS A CA 1
ATOM 745 C C . LYS A 1 92 ? 2.145 -5.264 14.834 1.00 67.06 92 LYS A C 1
ATOM 747 O O . LYS A 1 92 ? 2.834 -4.253 14.875 1.00 67.06 92 LYS A O 1
ATOM 752 N N . LEU A 1 93 ? 2.644 -6.487 15.025 1.00 66.31 93 LEU A N 1
ATOM 753 C CA . LEU A 1 93 ? 4.058 -6.754 15.328 1.00 66.31 93 LEU A CA 1
ATOM 754 C C . LEU A 1 93 ? 4.987 -6.519 14.129 1.00 66.31 93 LEU A C 1
ATOM 756 O O . LEU A 1 93 ? 6.101 -6.032 14.297 1.00 66.31 93 LEU A O 1
ATOM 760 N N . SER A 1 94 ? 4.548 -6.873 12.920 1.00 63.38 94 SER A N 1
ATOM 761 C CA . SER A 1 94 ? 5.335 -6.675 11.697 1.00 63.38 94 SER A CA 1
ATOM 762 C C . SER A 1 94 ? 5.312 -5.227 11.213 1.00 63.38 94 SER A C 1
ATOM 764 O O . SER A 1 94 ? 6.270 -4.811 10.563 1.00 63.38 94 SER A O 1
ATOM 766 N N . GLY A 1 95 ? 4.280 -4.448 11.561 1.00 68.88 95 GLY A N 1
ATOM 767 C CA . GLY A 1 95 ? 4.215 -3.007 11.317 1.00 68.88 95 GLY A CA 1
ATOM 768 C C . GLY A 1 95 ? 4.620 -2.637 9.888 1.00 68.88 95 GLY A C 1
ATOM 769 O O . GLY A 1 95 ? 4.067 -3.154 8.918 1.00 68.88 95 GLY A O 1
ATOM 770 N N . GLN A 1 96 ? 5.632 -1.774 9.762 1.00 70.50 96 GLN A N 1
ATOM 771 C CA . GLN A 1 96 ? 6.210 -1.356 8.478 1.00 70.50 96 GLN A CA 1
ATOM 772 C C . GLN A 1 96 ? 7.522 -2.074 8.114 1.00 70.50 96 GLN A C 1
ATOM 774 O O . GLN A 1 96 ? 8.201 -1.688 7.169 1.00 70.50 96 GLN A O 1
ATOM 779 N N . ARG A 1 97 ? 7.891 -3.154 8.812 1.00 70.81 97 ARG A N 1
ATOM 780 C CA . ARG A 1 97 ? 9.196 -3.831 8.663 1.00 70.81 97 ARG A CA 1
ATOM 781 C C . ARG A 1 97 ? 9.490 -4.349 7.246 1.00 70.81 97 ARG A C 1
ATOM 783 O O . ARG A 1 97 ? 10.643 -4.597 6.912 1.00 70.81 97 ARG A O 1
ATOM 790 N N . TYR A 1 98 ? 8.461 -4.513 6.416 1.00 77.31 98 TYR A N 1
ATOM 791 C CA . TYR A 1 98 ? 8.574 -4.976 5.030 1.00 77.31 98 TYR A CA 1
ATOM 792 C C . TYR A 1 98 ? 8.178 -3.913 4.003 1.00 77.31 98 TYR A C 1
ATOM 794 O O . TYR A 1 98 ? 7.863 -4.265 2.866 1.00 77.31 98 TYR A O 1
ATOM 802 N N . LEU A 1 99 ? 8.164 -2.635 4.387 1.00 82.88 99 LEU A N 1
ATOM 803 C CA . LEU A 1 99 ? 7.729 -1.546 3.519 1.00 82.88 99 LEU A CA 1
ATOM 804 C C . LEU A 1 99 ? 8.549 -1.471 2.227 1.00 82.88 99 LEU A C 1
ATOM 806 O O . LEU A 1 99 ? 7.967 -1.375 1.164 1.00 82.88 99 LEU A O 1
ATOM 810 N N . GLU A 1 100 ? 9.866 -1.637 2.270 1.00 83.94 100 GLU A N 1
ATOM 811 C CA . GLU A 1 100 ? 10.701 -1.549 1.058 1.00 83.94 100 GLU A CA 1
ATOM 812 C C . GLU A 1 100 ? 10.709 -2.829 0.205 1.00 83.94 100 GLU A C 1
ATOM 814 O O . GLU A 1 100 ? 11.213 -2.845 -0.911 1.00 83.94 100 GLU A O 1
ATOM 819 N N . ARG A 1 101 ? 10.156 -3.936 0.718 1.00 80.81 101 ARG A N 1
ATOM 820 C CA . ARG A 1 101 ? 10.188 -5.253 0.045 1.00 80.81 101 ARG A CA 1
ATOM 821 C C . ARG A 1 101 ? 8.824 -5.729 -0.434 1.00 80.81 101 ARG A C 1
ATOM 823 O O . ARG A 1 101 ? 8.730 -6.643 -1.250 1.00 80.81 101 ARG A O 1
ATOM 830 N N . SER A 1 102 ? 7.755 -5.166 0.111 1.00 83.50 102 SER A N 1
ATOM 831 C CA . SER A 1 102 ? 6.392 -5.564 -0.227 1.00 83.50 102 SER A CA 1
ATOM 832 C C . SER A 1 102 ? 6.000 -4.988 -1.582 1.00 83.50 102 SER A C 1
ATOM 834 O O . SER A 1 102 ? 6.318 -3.846 -1.892 1.00 83.50 102 SER A O 1
ATOM 836 N N . GLU A 1 103 ? 5.293 -5.764 -2.396 1.00 85.44 103 GLU A N 1
ATOM 837 C CA . GLU A 1 103 ? 4.805 -5.306 -3.706 1.00 85.44 103 GLU A CA 1
ATOM 838 C C . GLU A 1 103 ? 3.585 -4.382 -3.566 1.00 85.44 103 GLU A C 1
ATOM 840 O O . GLU A 1 103 ? 3.298 -3.572 -4.449 1.00 85.44 103 GLU A O 1
ATOM 845 N N . ARG A 1 104 ? 2.831 -4.529 -2.468 1.00 87.44 104 ARG A N 1
ATOM 846 C CA . ARG A 1 104 ? 1.533 -3.889 -2.268 1.00 87.44 104 ARG A CA 1
ATOM 847 C C . ARG A 1 104 ? 1.386 -3.299 -0.869 1.00 87.44 104 ARG A C 1
ATOM 849 O O . ARG A 1 104 ? 2.020 -3.735 0.091 1.00 87.44 104 ARG A O 1
ATOM 856 N N . LEU A 1 105 ? 0.492 -2.328 -0.759 1.00 88.31 105 LEU A N 1
ATOM 857 C CA . LEU A 1 105 ? -0.008 -1.790 0.497 1.00 88.31 105 LEU A CA 1
ATOM 858 C C . LEU A 1 105 ? -1.489 -2.148 0.610 1.00 88.31 105 LEU A C 1
ATOM 860 O O . LEU A 1 105 ? -2.268 -1.863 -0.297 1.00 88.31 105 LEU A O 1
ATOM 864 N N . MET A 1 106 ? -1.872 -2.775 1.718 1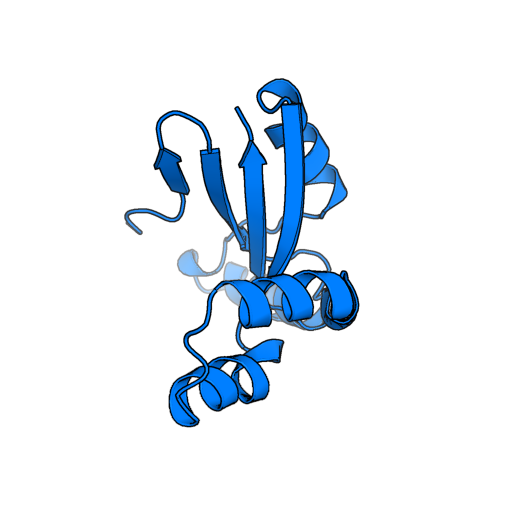.00 88.81 106 MET A N 1
ATOM 865 C CA . MET A 1 106 ? -3.267 -2.952 2.099 1.00 88.81 106 MET A CA 1
ATOM 866 C C . MET A 1 106 ? -3.664 -1.793 3.005 1.00 88.81 106 MET A C 1
ATOM 868 O O . MET A 1 106 ? -3.139 -1.639 4.108 1.00 88.81 106 MET A O 1
ATOM 872 N N . CYS A 1 107 ? -4.596 -0.981 2.535 1.00 88.81 107 CYS A N 1
ATOM 873 C CA . CYS A 1 107 ? -5.120 0.178 3.229 1.00 88.81 107 CYS A CA 1
ATOM 874 C C . CYS A 1 107 ? -6.503 -0.154 3.788 1.00 88.81 107 CYS A C 1
ATOM 876 O O . CYS A 1 107 ? -7.410 -0.521 3.045 1.00 88.81 107 CYS A O 1
ATOM 878 N N . ILE A 1 108 ? -6.668 -0.017 5.098 1.00 89.88 108 ILE A N 1
ATOM 879 C CA . ILE A 1 108 ? -7.927 -0.213 5.811 1.00 89.88 108 ILE A CA 1
ATOM 880 C C . ILE A 1 108 ? -8.363 1.148 6.346 1.00 89.88 108 ILE A C 1
ATOM 882 O O . ILE A 1 108 ? -7.744 1.690 7.261 1.00 89.88 108 ILE A O 1
ATOM 886 N N . ALA A 1 109 ? -9.426 1.685 5.768 1.00 89.19 109 ALA A N 1
ATOM 887 C CA . ALA A 1 109 ? -10.094 2.905 6.186 1.00 89.19 109 ALA A CA 1
ATOM 888 C C . ALA A 1 109 ? -11.332 2.552 7.023 1.00 89.19 109 ALA A C 1
ATOM 890 O O . ALA A 1 109 ? -12.207 1.817 6.567 1.00 89.19 109 ALA A O 1
ATOM 891 N N . GLU A 1 110 ? -11.402 3.058 8.250 1.00 90.31 110 GLU A N 1
ATOM 892 C CA . GLU A 1 110 ? -12.587 2.996 9.111 1.00 90.31 110 GLU A CA 1
ATOM 893 C C . GLU A 1 110 ? -13.439 4.249 8.836 1.00 90.31 110 GLU A C 1
ATOM 895 O O . GLU A 1 110 ? -12.955 5.362 9.064 1.00 90.31 110 GLU A O 1
ATOM 900 N N . LEU A 1 111 ? -14.649 4.062 8.286 1.00 85.31 111 LEU A N 1
ATOM 901 C CA . LEU A 1 111 ? -15.563 5.139 7.864 1.00 85.31 111 LEU A CA 1
ATOM 902 C C . LEU A 1 111 ? -16.321 5.737 9.059 1.00 85.31 111 LEU A C 1
ATOM 904 O O . LEU A 1 111 ? -16.737 4.955 9.946 1.00 85.31 111 LEU A O 1
#

Secondary structure (DSSP, 8-state):
----SEEEETTEEEEEEEETT-HHHHHHHHHHHTT-GGG---EE-HHHHHHHHHTT-SEEEEEEESGGGHHHHHHHHHTT---HHHHHHHHHHHTTTTTTT-SEEEEEEE-

pLDDT: mean 77.54, std 15.08, range [31.84, 93.38]

Foldseek 3Di:
DDPDQWDDDPFKIKGKFFAPLQVVLVVVLVVCCVPDVVSPGDHDYPVRLCVVLVVPFPDKDKFFAAPVCCVPVVVCVVVVVPDPVVVVVVSVVCPCVCRNPGRMIIMMGGD

Sequence (111 aa):
MAQEQARITRGRMIVTVHNAHNQSFVDYFDSKKETDSLFNIRFFSVDQMQEILGKVARKVTIIPVGKGKKTHEDWLIRHGLHNPLLINGMFKLSGQRYLERSERLMCIAEL

Radius of gyration: 15.12 Å; Cα contacts (8 Å, |Δi|>4): 152; chains: 1; bounding box: 34×37×41 Å

Organism: NCBI:txid158822

Mean predicted aligned error: 8.87 Å